Protein AF-X0XRF5-F1 (afdb_monomer_lite)

Sequence (57 aa):
GDDEDGDDEEVCLVEIDGAGTFYTSDEMSGVIYSVEDDEEVGDRVGVFSNGEAVFDS

Radius of gyration: 12.57 Å; chains: 1; 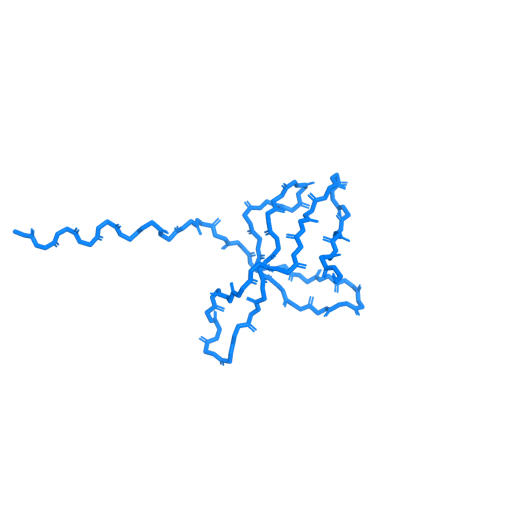bounding box: 37×33×26 Å

Foldseek 3Di:
DPPPPPPPLDWDWDQDPPPGIWTFSDQQWTFTFHQDPVRDTHDTQFTHHRNDTDGDD

Secondary structure (DSSP, 8-state):
-----------EEEEETTTEEEEES-TTTPEEEEEPTTS-EEEEEEEEETTEEEE--

pLDDT: mean 87.23, std 16.34, range [43.41, 96.94]

Structure (mmCIF, N/CA/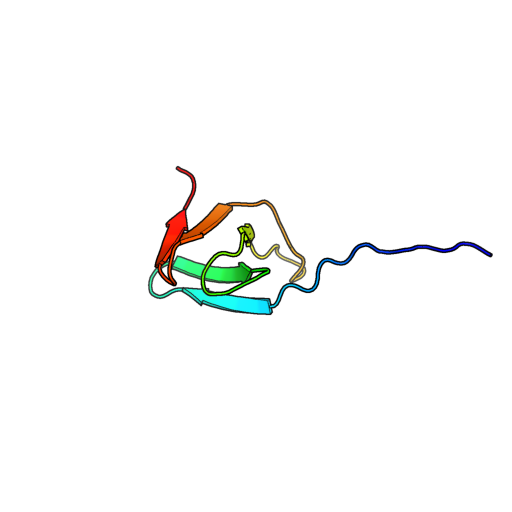C/O backbone):
data_AF-X0XRF5-F1
#
_entry.id   AF-X0XRF5-F1
#
loop_
_atom_site.group_PDB
_atom_site.id
_atom_site.type_symbol
_atom_site.label_atom_id
_atom_site.label_alt_id
_atom_site.label_comp_id
_atom_site.label_asym_id
_atom_site.label_entity_id
_atom_site.label_seq_id
_atom_site.pdbx_PDB_ins_code
_atom_site.Cartn_x
_atom_site.Cartn_y
_atom_site.Cartn_z
_atom_site.occupancy
_atom_site.B_iso_or_equiv
_atom_site.auth_seq_id
_atom_site.auth_comp_id
_atom_site.auth_asym_id
_atom_site.auth_atom_id
_atom_site.pdbx_PDB_model_num
ATOM 1 N N . GLY A 1 1 ? 23.467 -20.123 -18.358 1.00 49.06 1 GLY A N 1
ATOM 2 C CA . GLY A 1 1 ? 23.205 -19.540 -17.042 1.00 49.06 1 GLY A CA 1
ATOM 3 C C . GLY A 1 1 ? 21.759 -19.176 -17.083 1.00 49.06 1 GLY A C 1
ATOM 4 O O . GLY A 1 1 ? 21.339 -18.651 -18.103 1.00 49.06 1 GLY A O 1
ATOM 5 N N . ASP A 1 2 ? 21.024 -19.638 -16.093 1.00 48.41 2 ASP A N 1
ATOM 6 C CA . ASP A 1 2 ? 19.641 -19.267 -15.850 1.00 48.41 2 ASP A CA 1
ATOM 7 C C . ASP A 1 2 ? 19.706 -17.838 -15.289 1.00 48.41 2 ASP A C 1
ATOM 9 O O . ASP A 1 2 ? 20.202 -17.649 -14.181 1.00 48.41 2 ASP A O 1
ATOM 13 N N . ASP A 1 3 ? 19.410 -16.840 -16.122 1.00 51.03 3 ASP A N 1
ATOM 14 C CA . ASP A 1 3 ? 19.236 -15.450 -15.694 1.00 51.03 3 ASP A CA 1
ATOM 15 C C . ASP A 1 3 ? 17.740 -15.303 -15.380 1.00 51.03 3 ASP A C 1
ATOM 17 O O . ASP A 1 3 ? 16.927 -14.982 -16.249 1.00 51.03 3 ASP A O 1
ATOM 21 N N . GLU A 1 4 ? 17.373 -15.658 -14.146 1.00 54.91 4 GLU A N 1
ATOM 22 C CA . GLU A 1 4 ? 16.192 -15.117 -13.468 1.00 54.91 4 GLU A CA 1
ATOM 23 C C . GLU A 1 4 ? 16.438 -13.613 -13.262 1.00 54.91 4 GLU A C 1
ATOM 25 O O . GLU A 1 4 ? 16.830 -13.169 -12.184 1.00 54.91 4 GLU A O 1
ATOM 30 N N . ASP A 1 5 ? 16.258 -12.816 -14.317 1.00 43.41 5 ASP A N 1
ATOM 31 C CA . ASP A 1 5 ? 15.985 -11.384 -14.187 1.00 43.41 5 ASP A CA 1
ATOM 32 C C . ASP A 1 5 ? 14.584 -11.257 -13.565 1.00 43.41 5 ASP A C 1
ATOM 34 O O . ASP A 1 5 ? 13.570 -11.116 -14.253 1.00 43.41 5 ASP A O 1
ATOM 38 N N . GLY A 1 6 ? 14.540 -11.435 -12.242 1.00 43.59 6 GLY A N 1
ATOM 39 C CA . GLY A 1 6 ? 13.409 -11.111 -11.390 1.00 43.59 6 GLY A CA 1
ATOM 40 C C . GLY A 1 6 ? 13.210 -9.605 -11.413 1.00 43.59 6 GLY A C 1
ATOM 41 O O . GLY A 1 6 ? 13.966 -8.854 -10.799 1.00 43.59 6 GLY A O 1
ATOM 42 N N . ASP A 1 7 ? 12.207 -9.169 -12.168 1.00 45.28 7 ASP A N 1
ATOM 43 C CA . ASP A 1 7 ? 11.633 -7.826 -12.112 1.00 45.28 7 ASP A CA 1
ATOM 44 C C . ASP A 1 7 ? 10.855 -7.706 -10.780 1.00 45.28 7 ASP A C 1
ATOM 46 O O . ASP A 1 7 ? 9.634 -7.576 -10.747 1.00 45.28 7 ASP A O 1
ATOM 50 N N . ASP A 1 8 ? 11.556 -7.863 -9.652 1.00 56.19 8 ASP A N 1
ATOM 51 C CA . ASP A 1 8 ? 11.060 -7.474 -8.337 1.00 56.19 8 ASP A CA 1
ATOM 52 C C . ASP A 1 8 ? 11.068 -5.946 -8.330 1.00 56.19 8 ASP A C 1
ATOM 54 O O . ASP A 1 8 ? 12.055 -5.306 -7.958 1.00 56.19 8 ASP A O 1
ATOM 58 N N . GLU A 1 9 ? 9.996 -5.346 -8.850 1.00 65.81 9 GLU A N 1
ATOM 59 C CA . GLU A 1 9 ? 9.792 -3.905 -8.769 1.00 65.81 9 GLU A CA 1
ATOM 60 C C . GLU A 1 9 ? 9.955 -3.497 -7.297 1.00 65.81 9 GLU A C 1
ATOM 62 O O . GLU A 1 9 ? 9.243 -4.010 -6.433 1.00 65.81 9 GLU A O 1
ATOM 67 N N . GLU A 1 10 ? 10.950 -2.649 -6.994 1.00 83.19 10 GLU A N 1
ATOM 68 C CA . GLU A 1 10 ? 11.290 -2.286 -5.614 1.00 83.19 10 GLU A CA 1
ATOM 69 C C . GLU A 1 10 ? 10.089 -1.595 -4.955 1.00 83.19 10 GLU A C 1
ATOM 71 O O . GLU A 1 10 ? 9.867 -0.393 -5.111 1.00 83.19 10 GLU A O 1
ATOM 76 N N . VAL A 1 11 ? 9.304 -2.368 -4.209 1.00 92.38 11 VAL A N 1
ATOM 77 C CA . VAL A 1 11 ? 8.184 -1.869 -3.420 1.00 92.38 11 VAL A CA 1
ATOM 78 C C . VAL A 1 11 ? 8.590 -1.720 -1.962 1.00 92.38 11 VAL A C 1
ATOM 80 O O . VAL A 1 11 ? 9.350 -2.509 -1.402 1.00 92.38 11 VAL A O 1
ATOM 83 N N . CYS A 1 12 ? 8.058 -0.687 -1.324 1.00 92.94 12 CYS A N 1
ATOM 84 C CA . CYS A 1 12 ? 8.208 -0.444 0.100 1.00 92.94 12 CYS A CA 1
ATOM 85 C C . CYS A 1 12 ? 6.895 -0.729 0.823 1.00 92.94 12 CYS A C 1
ATOM 87 O O . CYS A 1 12 ? 5.808 -0.463 0.309 1.00 92.94 12 CYS A O 1
ATOM 89 N N . LEU A 1 13 ? 7.005 -1.248 2.041 1.00 94.75 13 LEU A N 1
ATOM 90 C CA . LEU A 1 13 ? 5.866 -1.476 2.916 1.00 94.75 13 LEU A CA 1
ATOM 91 C C . LEU A 1 13 ? 5.468 -0.164 3.606 1.00 94.75 13 LEU A C 1
ATOM 93 O O . LEU A 1 13 ? 6.311 0.523 4.185 1.00 94.75 13 LEU A O 1
ATOM 97 N N . VAL A 1 14 ? 4.184 0.174 3.545 1.00 95.62 14 VAL A N 1
ATOM 98 C CA . VAL A 1 14 ? 3.601 1.412 4.073 1.00 95.62 14 VAL A CA 1
ATOM 99 C C . VAL A 1 14 ? 2.383 1.113 4.933 1.00 95.62 14 VAL A C 1
ATOM 101 O O . VAL A 1 14 ? 1.639 0.163 4.688 1.00 95.62 14 VAL A O 1
ATOM 104 N N . GLU A 1 15 ? 2.162 1.939 5.951 1.00 96.00 15 GLU A N 1
ATOM 105 C CA . GLU A 1 15 ? 0.983 1.867 6.812 1.00 96.00 15 GLU A CA 1
ATOM 106 C C . GLU A 1 15 ? 0.026 3.014 6.466 1.00 96.00 15 GLU A C 1
ATOM 108 O O . GLU A 1 15 ? 0.389 4.188 6.544 1.00 96.00 15 GLU A O 1
ATOM 113 N N . ILE A 1 16 ? -1.199 2.671 6.068 1.00 94.44 16 ILE A N 1
ATOM 114 C CA . ILE A 1 16 ? -2.259 3.619 5.720 1.00 94.44 16 ILE A CA 1
ATOM 115 C C . ILE A 1 16 ? -3.269 3.645 6.871 1.00 94.44 16 ILE A C 1
ATOM 117 O O . ILE A 1 16 ? -3.902 2.630 7.182 1.00 94.44 16 ILE A O 1
ATOM 121 N N . ASP A 1 17 ? -3.437 4.815 7.496 1.00 92.56 17 ASP A N 1
ATOM 122 C CA . ASP A 1 17 ? -4.326 4.999 8.650 1.00 92.56 17 ASP A CA 1
ATOM 123 C C . ASP A 1 17 ? -5.758 4.534 8.336 1.0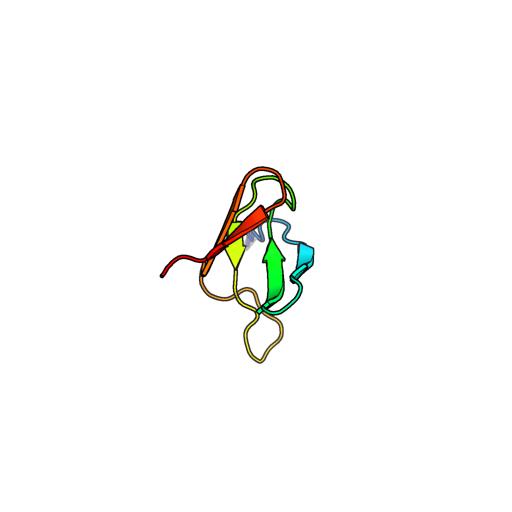0 92.56 17 ASP A C 1
ATOM 125 O O . ASP A 1 17 ? -6.375 4.944 7.352 1.00 92.56 17 ASP A O 1
ATOM 129 N N . GLY A 1 18 ? -6.274 3.625 9.164 1.00 94.12 18 GLY A N 1
ATOM 130 C CA . GLY A 1 18 ? -7.611 3.049 9.006 1.00 94.12 18 GLY A CA 1
ATOM 131 C C . GLY A 1 18 ? -7.762 1.976 7.9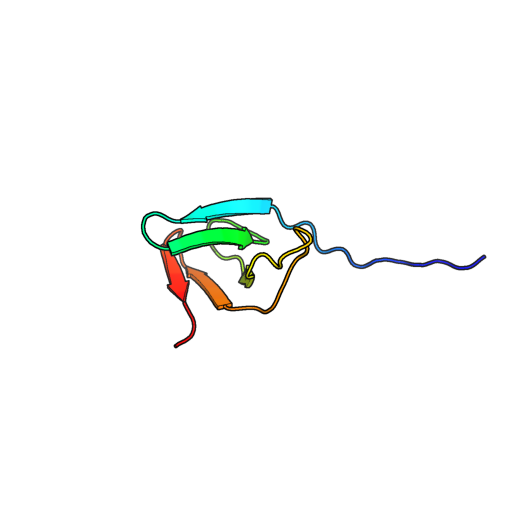17 1.00 94.12 18 GLY A C 1
ATOM 132 O O . GLY A 1 18 ? -8.814 1.339 7.882 1.00 94.12 18 GLY A O 1
ATOM 133 N N . ALA A 1 19 ? -6.747 1.733 7.080 1.00 93.00 19 ALA A N 1
ATOM 134 C CA . ALA A 1 19 ? -6.772 0.694 6.043 1.00 93.00 19 ALA A CA 1
ATOM 135 C C . ALA A 1 19 ? -5.838 -0.491 6.350 1.00 93.00 19 ALA A C 1
ATOM 137 O O . ALA A 1 19 ? -6.186 -1.625 6.032 1.00 93.00 19 ALA A O 1
ATOM 138 N N . GLY A 1 20 ? -4.695 -0.251 7.003 1.00 94.94 20 GLY A N 1
ATOM 139 C CA . GLY A 1 20 ? -3.718 -1.286 7.359 1.00 94.94 20 GLY A CA 1
ATOM 140 C C . GLY A 1 20 ? -2.392 -1.151 6.610 1.00 94.94 20 GLY A C 1
ATOM 141 O O . GLY A 1 20 ? -1.997 -0.052 6.226 1.00 94.94 20 GLY A O 1
ATOM 142 N N . TH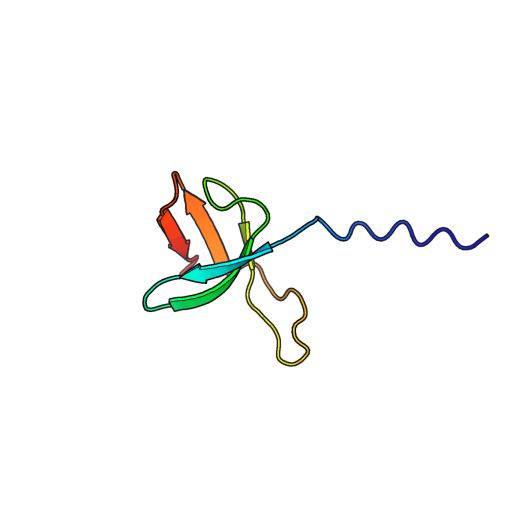R A 1 21 ? -1.694 -2.271 6.438 1.00 96.25 21 THR A N 1
ATOM 143 C CA . THR A 1 21 ? -0.357 -2.343 5.833 1.00 96.25 21 THR A CA 1
ATOM 144 C C . THR A 1 21 ? -0.432 -2.787 4.373 1.00 96.25 21 THR A C 1
ATOM 146 O O . THR A 1 21 ? -1.158 -3.727 4.059 1.00 96.25 21 THR A O 1
ATOM 149 N N . PHE A 1 22 ? 0.324 -2.123 3.497 1.00 96.75 22 PHE A N 1
ATOM 150 C CA . PHE A 1 22 ? 0.324 -2.338 2.046 1.00 96.75 22 PHE A CA 1
ATOM 151 C C . PHE A 1 22 ? 1.731 -2.208 1.466 1.00 96.75 22 PHE A C 1
ATOM 153 O O . PHE A 1 22 ? 2.605 -1.611 2.091 1.00 96.75 22 PHE A O 1
ATOM 160 N N . TYR A 1 23 ? 1.930 -2.700 0.248 1.00 96.94 23 TYR A N 1
ATOM 161 C CA . TYR A 1 23 ? 3.123 -2.413 -0.545 1.00 96.94 23 TYR A CA 1
ATOM 162 C C . TYR A 1 23 ? 2.858 -1.272 -1.527 1.00 96.94 23 TYR A C 1
ATOM 164 O O . TYR A 1 23 ? 1.759 -1.155 -2.068 1.00 96.94 23 TYR A O 1
ATOM 172 N N . THR A 1 24 ? 3.864 -0.434 -1.775 1.00 96.31 24 THR A N 1
ATOM 173 C CA . THR A 1 24 ? 3.811 0.597 -2.817 1.00 96.31 24 THR A CA 1
ATOM 174 C C . THR A 1 24 ? 5.145 0.813 -3.506 1.00 96.31 24 THR A C 1
ATOM 176 O O . THR A 1 24 ? 6.194 0.718 -2.875 1.00 96.31 24 THR A O 1
ATOM 179 N N . SER A 1 25 ? 5.103 1.155 -4.792 1.00 95.00 25 SER A N 1
ATOM 180 C CA . SER A 1 25 ? 6.282 1.603 -5.539 1.00 95.00 25 SER A CA 1
ATOM 181 C C . SER A 1 25 ? 6.644 3.073 -5.277 1.00 95.00 25 SER A C 1
ATOM 183 O O . SER A 1 25 ? 7.780 3.474 -5.506 1.00 95.00 25 SER A O 1
ATOM 185 N N . ASP A 1 26 ? 5.702 3.889 -4.786 1.00 95.06 26 ASP A N 1
ATOM 186 C CA . ASP A 1 26 ? 5.922 5.301 -4.443 1.00 95.06 26 ASP A CA 1
ATOM 187 C C . ASP A 1 26 ? 4.791 5.828 -3.536 1.00 95.06 26 ASP A C 1
ATOM 189 O O . ASP A 1 26 ? 3.605 5.657 -3.816 1.00 95.06 26 ASP A O 1
ATOM 193 N N . GLU A 1 27 ? 5.133 6.500 -2.438 1.00 94.25 27 GLU A N 1
ATOM 194 C CA . GLU A 1 27 ? 4.152 7.001 -1.457 1.00 94.25 27 GLU A CA 1
ATOM 195 C C . GLU A 1 27 ? 3.343 8.206 -1.965 1.00 94.25 27 GLU A C 1
ATOM 197 O O . GLU A 1 27 ? 2.318 8.559 -1.387 1.00 94.25 27 GLU A O 1
ATOM 202 N N . MET A 1 28 ? 3.782 8.864 -3.043 1.00 95.62 28 MET A N 1
ATOM 203 C CA . MET A 1 28 ? 3.124 10.055 -3.586 1.00 95.62 28 MET A CA 1
ATOM 204 C C . MET A 1 28 ? 2.195 9.729 -4.758 1.00 95.62 28 MET A C 1
ATOM 206 O O . MET A 1 28 ? 1.184 10.410 -4.944 1.00 95.62 28 MET A O 1
ATOM 210 N N . SER A 1 29 ? 2.546 8.733 -5.564 1.00 96.12 29 SER A N 1
ATOM 211 C CA . SER A 1 29 ? 1.944 8.450 -6.871 1.00 96.12 29 SER A CA 1
ATOM 212 C C . SER A 1 29 ? 2.002 6.976 -7.296 1.00 96.12 29 SER A C 1
ATOM 214 O O . SER A 1 29 ? 1.618 6.650 -8.420 1.00 96.12 29 SER A O 1
ATOM 216 N N . GLY A 1 30 ? 2.504 6.096 -6.428 1.00 94.94 30 GLY A N 1
ATOM 217 C CA . GLY A 1 30 ? 2.729 4.685 -6.724 1.00 94.94 30 GLY A CA 1
ATOM 218 C C . GLY A 1 30 ? 1.474 3.828 -6.644 1.00 94.94 30 GLY A C 1
ATOM 219 O O . GLY A 1 30 ? 0.406 4.265 -6.215 1.00 94.94 30 GLY A O 1
ATOM 220 N N . VAL A 1 31 ? 1.606 2.579 -7.076 1.00 96.69 31 VAL A N 1
ATOM 221 C CA . VAL A 1 31 ? 0.531 1.583 -7.000 1.00 96.69 31 VAL A CA 1
ATOM 222 C C . VAL A 1 31 ? 0.468 1.008 -5.592 1.00 96.69 31 VAL A C 1
ATOM 224 O O . VAL A 1 31 ? 1.508 0.757 -5.005 1.00 96.69 31 VAL A O 1
ATOM 227 N N . ILE A 1 32 ? -0.733 0.775 -5.065 1.00 96.88 32 ILE A N 1
ATOM 228 C CA . ILE A 1 32 ?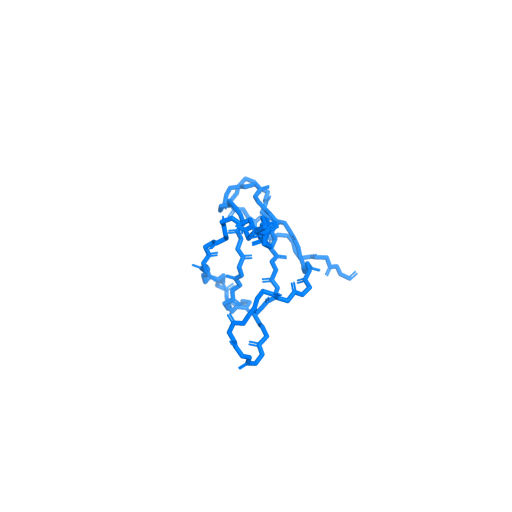 -0.938 0.117 -3.772 1.00 96.88 32 ILE A CA 1
ATOM 229 C C . ILE A 1 32 ? -1.259 -1.352 -4.029 1.00 96.88 32 ILE A C 1
ATOM 231 O O . ILE A 1 32 ? -2.244 -1.662 -4.706 1.00 96.88 32 ILE A O 1
ATOM 235 N N . TYR A 1 33 ? -0.456 -2.239 -3.457 1.00 96.38 33 TYR A N 1
ATOM 236 C CA . TYR A 1 33 ? -0.637 -3.686 -3.492 1.00 96.38 33 TYR A CA 1
ATOM 237 C C . TYR A 1 33 ? -0.993 -4.209 -2.099 1.00 96.38 33 TYR A C 1
ATOM 239 O O . TYR A 1 33 ? -0.524 -3.680 -1.086 1.00 96.38 33 TYR A O 1
ATOM 247 N N . SER A 1 34 ? -1.836 -5.238 -2.028 1.00 95.94 34 SER A N 1
ATOM 248 C CA . SER A 1 34 ? -2.122 -5.926 -0.767 1.00 95.94 34 SER A CA 1
ATOM 249 C C . SER A 1 34 ? -0.908 -6.711 -0.270 1.00 95.94 34 SER A C 1
ATOM 251 O O . SER A 1 34 ? -0.042 -7.089 -1.054 1.00 95.94 34 SER A O 1
ATOM 253 N N . VAL A 1 35 ? -0.870 -6.987 1.030 1.00 95.06 35 VAL A N 1
ATOM 254 C CA . VAL A 1 35 ? 0.096 -7.917 1.629 1.00 95.06 35 VAL A CA 1
ATOM 255 C C . VAL A 1 35 ? -0.574 -9.285 1.751 1.00 95.06 35 VAL A C 1
ATOM 257 O O . VAL A 1 35 ? -1.652 -9.375 2.345 1.00 95.06 35 VAL A O 1
ATOM 260 N N . GLU A 1 36 ? 0.025 -10.326 1.174 1.00 92.94 36 GLU A N 1
ATOM 261 C CA . GLU A 1 36 ? -0.460 -11.708 1.311 1.00 92.94 36 GLU A CA 1
ATOM 262 C C . GLU A 1 36 ? 0.036 -12.369 2.612 1.00 92.94 36 GLU A C 1
ATOM 264 O O . GLU A 1 36 ? 0.879 -11.825 3.326 1.00 92.94 36 GLU A O 1
ATOM 269 N N . ASP A 1 37 ? -0.494 -13.553 2.948 1.00 88.25 37 ASP A N 1
ATOM 270 C CA . ASP A 1 37 ? -0.186 -14.264 4.203 1.00 88.25 37 ASP A CA 1
ATOM 271 C C . ASP A 1 37 ? 1.308 -14.613 4.387 1.00 88.25 37 ASP A C 1
ATOM 273 O O . ASP A 1 37 ? 1.753 -14.759 5.526 1.00 88.25 37 ASP A O 1
ATOM 277 N N . ASP A 1 38 ? 2.078 -14.740 3.300 1.00 90.06 38 ASP A N 1
ATOM 278 C CA . ASP A 1 38 ? 3.526 -15.033 3.324 1.00 90.06 38 ASP A CA 1
ATOM 279 C C . ASP A 1 38 ? 4.389 -13.751 3.273 1.00 90.06 38 ASP A C 1
ATOM 281 O O . ASP A 1 38 ? 5.572 -13.797 2.962 1.00 90.06 38 ASP A O 1
ATOM 285 N N . GLU A 1 39 ? 3.791 -12.587 3.565 1.00 86.75 39 GLU A N 1
ATOM 286 C CA . GLU A 1 39 ? 4.427 -11.261 3.461 1.00 86.75 39 GLU A CA 1
ATOM 287 C C . GLU A 1 39 ? 4.840 -10.890 2.020 1.00 86.75 39 GLU A C 1
ATOM 289 O O . GLU A 1 39 ? 5.594 -9.940 1.810 1.00 86.75 39 GLU A O 1
ATOM 294 N N . GLU A 1 40 ? 4.303 -11.588 1.018 1.00 90.62 40 GLU A N 1
ATOM 295 C CA . GLU A 1 40 ? 4.523 -11.313 -0.404 1.00 90.62 40 GLU A CA 1
ATOM 296 C C . GLU A 1 40 ? 3.609 -10.194 -0.938 1.00 90.62 40 GLU A C 1
ATOM 298 O O . GLU A 1 40 ? 2.594 -9.819 -0.333 1.00 90.62 40 GLU A O 1
ATOM 303 N N . VAL A 1 41 ? 3.998 -9.635 -2.087 1.00 92.19 41 VAL A N 1
ATOM 304 C CA . VAL A 1 41 ? 3.232 -8.611 -2.806 1.00 92.19 41 VAL A CA 1
ATOM 305 C C . VAL A 1 41 ? 2.032 -9.271 -3.476 1.00 92.19 41 VAL A C 1
ATOM 307 O O . VAL A 1 41 ? 2.189 -10.062 -4.401 1.00 92.19 41 VAL A O 1
ATOM 310 N N . GLY A 1 42 ? 0.833 -8.920 -3.022 1.00 93.62 42 GLY A N 1
ATOM 311 C CA . GLY A 1 42 ? -0.413 -9.422 -3.588 1.00 93.62 42 GLY A CA 1
ATOM 312 C C . GLY A 1 42 ? -0.951 -8.571 -4.734 1.00 93.62 42 GLY A C 1
ATOM 313 O O . GLY A 1 42 ? -0.239 -7.821 -5.405 1.00 93.62 42 GLY A O 1
ATOM 314 N N . ASP A 1 43 ? -2.263 -8.662 -4.942 1.00 95.44 43 ASP A N 1
ATOM 315 C CA . ASP A 1 43 ? -2.955 -7.919 -5.988 1.00 95.44 43 ASP A CA 1
ATOM 316 C C . ASP A 1 43 ? -2.869 -6.398 -5.795 1.00 95.44 43 ASP A C 1
ATOM 318 O O . ASP A 1 43 ? -2.838 -5.863 -4.682 1.00 95.44 43 ASP A O 1
ATOM 322 N N . ARG A 1 44 ? -2.928 -5.669 -6.913 1.00 95.69 44 ARG A N 1
ATOM 323 C CA . ARG A 1 44 ? -3.163 -4.225 -6.889 1.00 95.69 44 ARG A CA 1
ATOM 324 C C . ARG A 1 44 ? -4.549 -3.944 -6.304 1.00 95.69 44 ARG A C 1
ATOM 326 O O . ARG A 1 44 ? -5.559 -4.377 -6.855 1.00 95.69 44 ARG A O 1
ATOM 333 N N . VAL A 1 45 ? -4.588 -3.111 -5.271 1.00 96.69 45 VAL A N 1
ATOM 334 C CA . VAL A 1 45 ? -5.811 -2.678 -4.575 1.00 96.69 45 VAL A CA 1
ATOM 335 C C . VAL A 1 45 ? -6.053 -1.170 -4.647 1.00 96.69 45 VAL A C 1
ATOM 337 O O . VAL A 1 45 ? -7.093 -0.694 -4.197 1.00 96.69 45 VAL A O 1
ATOM 340 N N . GLY A 1 46 ? -5.122 -0.391 -5.198 1.00 96.88 46 GLY A N 1
ATOM 341 C CA . GLY A 1 46 ? -5.293 1.053 -5.339 1.00 96.88 46 GLY A CA 1
ATOM 342 C C . GLY A 1 46 ? -4.078 1.762 -5.917 1.00 96.88 46 GLY A C 1
ATOM 343 O O . GLY A 1 46 ? -3.180 1.132 -6.478 1.00 96.88 46 GLY A O 1
ATOM 344 N N . VAL A 1 47 ? -4.052 3.085 -5.770 1.00 96.94 47 VAL A N 1
ATOM 345 C CA . VAL A 1 47 ? -2.913 3.954 -6.098 1.00 96.94 47 VAL A CA 1
ATOM 346 C C . VAL A 1 47 ? -2.817 5.110 -5.102 1.00 96.94 47 VAL A C 1
ATOM 348 O O . VAL A 1 47 ? -3.833 5.605 -4.614 1.00 96.94 47 VAL A O 1
ATOM 351 N N . PHE A 1 48 ? -1.607 5.586 -4.833 1.00 96.94 48 PHE A N 1
ATOM 352 C CA . PHE A 1 48 ? -1.409 6.894 -4.228 1.00 96.94 48 PHE A CA 1
ATOM 353 C C . PHE A 1 48 ? -1.634 7.988 -5.272 1.00 96.94 48 PHE A C 1
ATOM 355 O O . PHE A 1 48 ? -1.230 7.882 -6.428 1.00 96.94 48 PHE A O 1
ATOM 362 N N . SER A 1 49 ? -2.288 9.070 -4.864 1.00 95.62 49 SER A N 1
ATOM 363 C CA . SER A 1 49 ? -2.510 10.253 -5.687 1.00 95.62 49 SER A CA 1
ATOM 364 C C . SER A 1 49 ? -2.226 11.499 -4.859 1.00 95.62 49 SER A C 1
ATOM 366 O O . SER A 1 49 ? -3.061 11.951 -4.080 1.00 95.62 49 SER A O 1
ATOM 368 N N . ASN A 1 50 ? -1.042 12.082 -5.051 1.00 95.06 50 ASN A N 1
ATOM 369 C CA . ASN A 1 50 ? -0.509 13.194 -4.256 1.00 95.06 50 ASN A CA 1
ATOM 370 C C . ASN A 1 50 ? -0.399 12.871 -2.753 1.00 95.06 50 ASN A C 1
ATOM 372 O O . ASN A 1 50 ? -0.691 13.723 -1.915 1.00 95.06 50 ASN A O 1
ATOM 376 N N . GLY A 1 51 ? 0.017 11.647 -2.419 1.00 94.75 51 GLY A N 1
ATOM 377 C CA . GLY A 1 51 ? 0.165 11.190 -1.032 1.00 94.75 51 GLY A CA 1
ATOM 378 C C . GLY A 1 51 ? -1.128 10.703 -0.374 1.00 94.75 51 GLY A C 1
ATOM 379 O O . GLY A 1 51 ? -1.105 10.283 0.778 1.00 94.75 51 GLY A O 1
ATOM 380 N N . GLU A 1 52 ? -2.258 10.746 -1.084 1.00 95.62 52 GLU A N 1
ATOM 381 C CA . GLU A 1 52 ? -3.530 10.197 -0.613 1.00 95.62 52 GLU A CA 1
ATOM 382 C C . GLU A 1 52 ? -3.787 8.827 -1.249 1.00 95.62 52 GLU A C 1
ATOM 384 O O . GLU A 1 52 ? -3.708 8.683 -2.469 1.00 95.62 52 GLU A O 1
ATOM 389 N N . ALA A 1 53 ? -4.087 7.822 -0.426 1.00 96.44 53 ALA A N 1
ATOM 390 C CA . ALA A 1 53 ? -4.402 6.478 -0.891 1.00 96.44 53 ALA A CA 1
ATOM 391 C C . ALA A 1 53 ? -5.820 6.416 -1.474 1.00 96.44 53 ALA A C 1
ATOM 393 O O . ALA A 1 53 ? -6.804 6.699 -0.788 1.00 96.44 53 ALA A O 1
ATOM 394 N N . VAL A 1 54 ? -5.926 6.004 -2.736 1.00 96.44 54 VAL A N 1
ATOM 395 C CA . VAL A 1 54 ? -7.192 5.810 -3.445 1.00 96.44 54 VAL A CA 1
ATOM 396 C C . VAL A 1 54 ? -7.337 4.326 -3.762 1.00 96.44 54 VAL A C 1
ATOM 398 O O . VAL A 1 54 ? -6.654 3.805 -4.643 1.00 96.44 54 VAL A O 1
ATOM 401 N N . PHE A 1 55 ? -8.219 3.645 -3.031 1.00 95.44 55 PHE A N 1
ATOM 402 C CA . PHE A 1 55 ? -8.489 2.222 -3.233 1.00 95.44 55 PHE A CA 1
ATOM 403 C C . PHE A 1 55 ? -9.467 2.000 -4.389 1.00 95.44 55 PHE A C 1
ATOM 405 O O . PHE A 1 55 ? -10.475 2.704 -4.510 1.00 95.44 55 PHE A O 1
ATOM 412 N N . ASP A 1 56 ? -9.159 1.014 -5.227 1.00 92.62 56 ASP A N 1
ATOM 413 C CA . ASP A 1 56 ? -10.062 0.519 -6.258 1.00 92.62 56 ASP A CA 1
ATOM 414 C C . ASP A 1 56 ? -11.248 -0.193 -5.563 1.00 92.62 56 ASP A C 1
ATOM 416 O O . ASP A 1 56 ? -11.064 -1.026 -4.674 1.00 92.62 56 ASP A O 1
ATOM 420 N N . SER A 1 57 ? -12.475 0.203 -5.913 1.00 77.25 57 SER A N 1
ATOM 421 C CA . SER A 1 57 ? -13.740 -0.268 -5.315 1.00 77.25 57 SER A CA 1
ATOM 422 C C . SER A 1 57 ? -14.370 -1.440 -6.056 1.00 77.25 57 SER A C 1
ATOM 424 O O . SER A 1 57 ? -14.378 -1.354 -7.307 1.00 77.25 57 SER A O 1
#

Organism: NCBI:txid412755